Protein AF-A0A4Q3A7T2-F1 (afdb_monomer)

Solvent-accessible surface area (backbone atoms only — not comparable to full-atom values): 3593 Å² total; per-residue (Å²): 120,50,73,54,74,48,79,48,74,52,79,70,93,56,96,84,63,71,57,28,29,32,46,32,40,37,40,38,39,69,79,51,101,45,35,31,41,35,38,36,42,32,32,34,73,32,95,66,28,65,64,72,44,78,50,76,47,77,50,73,66,132

pLDDT: mean 90.71, std 7.45, range [63.56, 96.62]

Sequence (62 aa):
MAAFVEIVGIFSADSDDHTEAYFNTGCTYALDSTTQLDGGVRLGLTDASADVTPFLGLSKKF

Secondary structure (DSSP, 8-state):
-EEEEEEEEE--SSTTPPPEEEEEEEEEEESSSSEEEEEEEEEE-STTS-SEEEEEEEEE--

Nearest PDB structures (foldseek):
  5o67-assembly1_B  TM=7.731E-01  e=2.020E-01  Pseudomonas sp. UK4
  5o68-assembly4_L  TM=7.978E-01  e=4.459E-01  Pseudomonas sp. UK4
  5o67-assembly1_C  TM=7.350E-01  e=2.911E-01  Pseudomonas sp. UK4
  5o68-assembly2_D  TM=7.481E-01  e=3.495E-01  Pseudomonas sp. UK4
  5o68-assembly4_J  TM=7.905E-01  e=5.352E-01  Pseudomonas sp. UK4

Structure (mmCIF, N/CA/C/O backbone):
data_AF-A0A4Q3A7T2-F1
#
_entry.id   AF-A0A4Q3A7T2-F1
#
loop_
_atom_site.group_PDB
_atom_site.id
_atom_site.type_symbol
_atom_site.label_atom_id
_atom_site.label_alt_id
_atom_site.label_comp_id
_atom_site.label_asym_id
_atom_site.label_entity_id
_atom_site.label_seq_id
_atom_site.pdbx_PDB_ins_code
_atom_site.Cartn_x
_atom_site.Cartn_y
_atom_site.Cartn_z
_atom_site.occupancy
_atom_site.B_iso_or_equiv
_atom_site.auth_seq_id
_atom_site.auth_comp_id
_atom_site.auth_asym_id
_atom_site.auth_atom_id
_atom_site.pdbx_PDB_model_num
ATOM 1 N N . MET A 1 1 ? -17.857 -1.320 6.418 1.00 77.62 1 MET A N 1
ATOM 2 C CA . MET A 1 1 ? -16.807 -1.487 5.393 1.00 77.62 1 MET A CA 1
ATOM 3 C C . MET A 1 1 ? -16.881 -0.293 4.465 1.00 77.62 1 MET A C 1
ATOM 5 O O . MET A 1 1 ? -17.990 0.082 4.101 1.00 77.62 1 MET A O 1
ATOM 9 N N . ALA A 1 2 ? -15.745 0.314 4.140 1.00 92.19 2 ALA A N 1
ATOM 10 C CA . ALA A 1 2 ? -15.660 1.402 3.169 1.00 92.19 2 ALA A CA 1
ATOM 11 C C . ALA A 1 2 ? -14.612 1.058 2.105 1.00 92.19 2 ALA A C 1
ATOM 13 O O . ALA A 1 2 ? -13.782 0.177 2.318 1.00 92.19 2 ALA A O 1
ATOM 14 N N . ALA A 1 3 ? -14.689 1.715 0.955 1.00 93.62 3 ALA A N 1
ATOM 15 C CA . ALA A 1 3 ? -13.733 1.568 -0.133 1.00 93.62 3 ALA A CA 1
ATOM 16 C C . ALA A 1 3 ? -13.018 2.896 -0.361 1.00 93.62 3 ALA A C 1
ATOM 18 O O . ALA A 1 3 ? -13.570 3.955 -0.055 1.00 93.62 3 ALA A O 1
ATOM 19 N N . PHE A 1 4 ? -11.809 2.832 -0.907 1.00 93.12 4 PHE A N 1
ATOM 20 C CA . PHE A 1 4 ? -11.038 4.016 -1.252 1.00 93.12 4 PHE A CA 1
ATOM 21 C C . PHE A 1 4 ? -10.342 3.868 -2.600 1.00 93.12 4 PHE A C 1
ATOM 23 O O . PHE A 1 4 ? -10.102 2.765 -3.104 1.00 93.12 4 PHE A O 1
ATOM 30 N N . VAL A 1 5 ? -10.038 5.028 -3.169 1.00 94.75 5 VAL A N 1
ATOM 31 C CA . VAL A 1 5 ? -9.226 5.209 -4.366 1.00 94.75 5 VAL A CA 1
ATOM 32 C C . VAL A 1 5 ? -8.299 6.392 -4.120 1.00 94.75 5 VAL A C 1
ATOM 34 O O . VAL A 1 5 ? -8.735 7.406 -3.575 1.00 94.75 5 VAL A O 1
ATOM 37 N N . GLU A 1 6 ? -7.033 6.267 -4.498 1.00 93.00 6 GLU A N 1
ATOM 38 C CA . GLU A 1 6 ? -6.022 7.305 -4.290 1.00 93.00 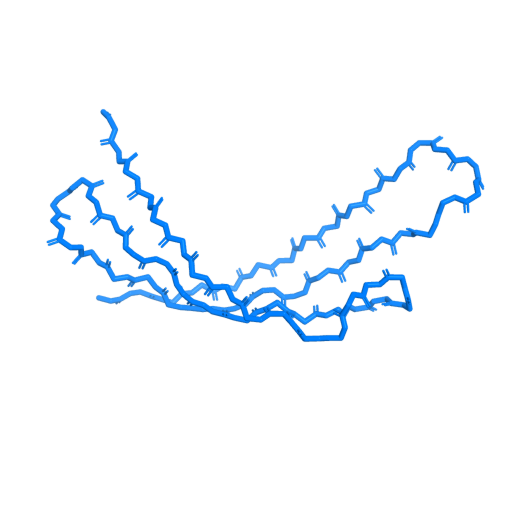6 GLU A CA 1
ATOM 39 C C . GLU A 1 6 ? -5.049 7.358 -5.469 1.00 93.00 6 GLU A C 1
ATOM 41 O O . GLU A 1 6 ? -4.700 6.330 -6.049 1.00 93.00 6 GLU A O 1
ATOM 46 N N . ILE A 1 7 ? -4.580 8.564 -5.792 1.00 93.88 7 ILE A N 1
ATOM 47 C CA . ILE A 1 7 ? -3.447 8.785 -6.692 1.00 93.88 7 ILE A CA 1
ATOM 48 C C . ILE A 1 7 ? -2.284 9.289 -5.848 1.00 93.88 7 ILE A C 1
ATOM 50 O O . ILE A 1 7 ? -2.428 10.280 -5.132 1.00 93.88 7 ILE A O 1
ATOM 54 N N . VAL A 1 8 ? -1.137 8.622 -5.944 1.00 93.31 8 VAL A N 1
ATOM 55 C CA . VAL A 1 8 ? 0.085 8.990 -5.224 1.00 93.31 8 VAL A CA 1
ATOM 56 C C . VAL A 1 8 ? 1.182 9.271 -6.237 1.00 93.31 8 VAL A C 1
ATOM 58 O O . VAL A 1 8 ? 1.469 8.422 -7.071 1.00 93.31 8 VAL A O 1
ATOM 61 N N . GLY A 1 9 ? 1.796 10.449 -6.156 1.00 91.56 9 GLY A N 1
ATOM 62 C CA . GLY A 1 9 ? 3.002 10.789 -6.907 1.00 91.56 9 GLY A CA 1
ATOM 63 C C . GLY A 1 9 ? 4.183 10.942 -5.956 1.00 91.56 9 GLY A C 1
ATOM 64 O O . GLY A 1 9 ? 4.058 11.620 -4.934 1.00 91.56 9 GLY A O 1
ATOM 65 N N . ILE A 1 10 ? 5.308 10.315 -6.286 1.00 89.88 10 ILE A N 1
ATOM 66 C CA . ILE A 1 10 ? 6.579 10.476 -5.580 1.00 89.88 10 ILE A CA 1
ATOM 67 C C . ILE A 1 10 ? 7.517 11.215 -6.529 1.00 89.88 10 ILE A C 1
ATOM 69 O O . ILE A 1 10 ? 7.899 10.705 -7.582 1.00 89.88 10 ILE A O 1
ATOM 73 N N . PHE A 1 11 ? 7.846 12.447 -6.151 1.00 87.50 11 PHE A N 1
ATOM 74 C CA . PHE A 1 11 ? 8.712 13.334 -6.916 1.00 87.50 11 PHE A CA 1
ATOM 75 C C . PHE A 1 11 ? 10.016 13.517 -6.151 1.00 87.50 11 PHE A C 1
ATOM 77 O O . PHE A 1 11 ? 9.994 13.870 -4.969 1.00 87.50 11 PHE A O 1
ATOM 84 N N . SER A 1 12 ? 11.137 13.296 -6.827 1.00 81.88 12 SER A N 1
ATOM 85 C CA . SER A 1 12 ? 12.455 13.634 -6.305 1.00 81.88 12 SER A CA 1
ATOM 86 C C . SER A 1 12 ? 12.890 15.002 -6.823 1.00 81.88 12 SER A C 1
ATOM 88 O O . SER A 1 12 ? 12.487 15.427 -7.905 1.00 81.88 12 SER A O 1
ATOM 90 N N . ALA A 1 13 ? 13.686 15.710 -6.024 1.00 80.00 13 ALA A N 1
ATOM 91 C CA . ALA A 1 13 ? 14.276 16.991 -6.410 1.00 80.00 13 ALA A CA 1
ATOM 92 C C . ALA A 1 13 ? 15.591 16.823 -7.190 1.00 80.00 13 ALA A C 1
ATOM 94 O O . ALA A 1 13 ? 16.194 17.825 -7.578 1.00 80.00 13 ALA A O 1
ATOM 95 N N . ASP A 1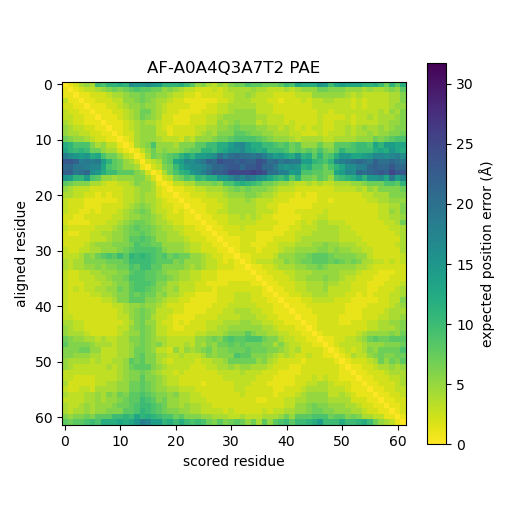 14 ? 16.049 15.583 -7.380 1.00 78.12 14 ASP A N 1
ATOM 96 C CA . ASP A 1 14 ? 17.271 15.286 -8.114 1.00 78.12 14 ASP A CA 1
ATOM 97 C C . ASP A 1 14 ? 17.040 15.277 -9.633 1.00 78.12 14 ASP A C 1
ATOM 99 O O . ASP A 1 14 ? 15.938 15.017 -10.117 1.00 78.12 14 ASP A O 1
ATOM 103 N N . SER A 1 15 ? 18.079 15.609 -10.399 1.00 63.56 15 SER A N 1
ATOM 104 C CA . SER A 1 15 ? 17.942 15.918 -11.837 1.00 63.56 15 SER A CA 1
ATOM 105 C C . SER A 1 15 ? 17.822 14.684 -12.742 1.00 63.56 15 SER A C 1
ATOM 107 O O . SER A 1 15 ? 17.422 14.830 -13.895 1.00 63.56 15 SER A O 1
ATOM 109 N N . ASP A 1 16 ? 18.149 13.497 -12.228 1.00 66.44 16 ASP A N 1
ATOM 110 C CA . ASP A 1 16 ? 18.141 12.218 -12.961 1.00 66.44 16 ASP A CA 1
ATOM 111 C C . ASP A 1 16 ? 17.008 11.269 -12.525 1.00 66.44 16 ASP A C 1
ATOM 113 O O . ASP A 1 16 ? 16.915 10.143 -13.016 1.00 66.44 16 ASP A O 1
A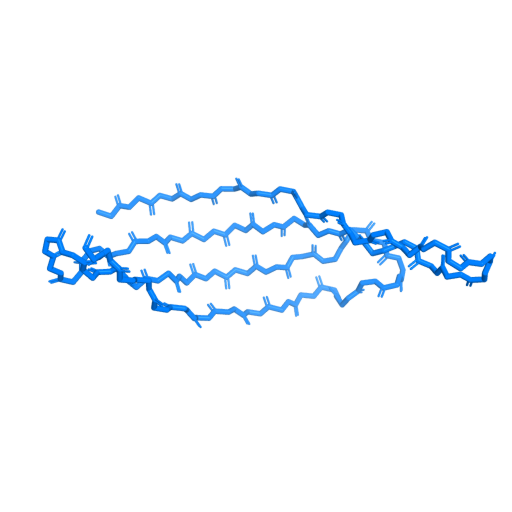TOM 117 N N . ASP A 1 17 ? 16.127 11.696 -11.616 1.00 66.12 17 ASP A N 1
ATOM 118 C CA . ASP A 1 17 ? 15.174 10.776 -11.001 1.00 66.12 17 ASP A CA 1
ATOM 119 C C . ASP A 1 17 ? 13.886 10.599 -11.809 1.00 66.12 17 ASP A C 1
ATOM 121 O O . ASP A 1 17 ? 13.178 11.541 -12.185 1.00 66.12 17 ASP A O 1
ATOM 125 N N . HIS A 1 18 ? 13.541 9.332 -12.027 1.00 77.19 18 HIS A N 1
ATOM 126 C CA . HIS A 1 18 ? 12.283 8.953 -12.636 1.00 77.19 18 HIS A CA 1
ATOM 127 C C . HIS A 1 18 ? 11.128 9.160 -11.650 1.00 77.19 18 HIS A C 1
ATOM 129 O O . HIS A 1 18 ? 11.126 8.639 -10.539 1.00 77.19 18 HIS A O 1
ATOM 135 N N . THR A 1 19 ? 10.114 9.918 -12.069 1.00 85.62 19 THR A N 1
ATOM 136 C CA . THR A 1 19 ? 8.905 10.133 -11.264 1.00 85.62 19 THR A CA 1
ATOM 137 C C . THR A 1 19 ? 8.113 8.835 -11.136 1.00 85.62 19 THR A C 1
ATOM 139 O O . THR A 1 19 ? 7.740 8.219 -12.140 1.00 85.62 19 THR A O 1
ATOM 142 N N . GLU A 1 20 ? 7.791 8.455 -9.903 1.00 91.81 20 GLU A N 1
ATOM 143 C CA . GLU A 1 20 ? 6.892 7.340 -9.628 1.00 91.81 20 GLU A CA 1
ATOM 144 C C . GLU A 1 20 ? 5.467 7.856 -9.432 1.00 91.81 20 GLU A C 1
ATOM 146 O O . GLU A 1 20 ? 5.232 8.828 -8.708 1.00 91.81 20 GLU A O 1
ATOM 151 N N . ALA A 1 21 ? 4.495 7.192 -10.053 1.00 92.88 21 ALA A N 1
ATOM 152 C CA . ALA A 1 21 ? 3.089 7.469 -9.806 1.00 92.88 21 ALA A CA 1
ATOM 153 C C . ALA A 1 21 ? 2.304 6.171 -9.653 1.00 92.88 21 ALA A C 1
ATOM 155 O O . ALA A 1 21 ? 2.544 5.187 -10.347 1.00 92.88 21 ALA A O 1
ATOM 156 N N . TYR A 1 22 ? 1.331 6.194 -8.751 1.00 95.44 22 TYR A N 1
ATOM 157 C CA . TYR A 1 22 ? 0.581 5.022 -8.342 1.00 95.44 22 TYR A CA 1
ATOM 158 C C . TYR A 1 22 ? -0.915 5.313 -8.265 1.00 95.44 22 TYR A C 1
ATOM 160 O O . TYR A 1 22 ? -1.329 6.338 -7.721 1.00 95.44 22 TYR A O 1
ATOM 168 N N . PHE A 1 23 ? -1.723 4.370 -8.745 1.00 95.88 23 PHE A N 1
ATOM 169 C CA . PHE A 1 23 ? -3.149 4.284 -8.447 1.00 95.88 23 PHE A CA 1
ATOM 170 C C . PHE A 1 23 ? -3.364 3.232 -7.359 1.00 95.88 23 PHE A C 1
ATOM 172 O O . PHE A 1 23 ? -3.102 2.049 -7.572 1.00 95.88 23 PHE A O 1
ATOM 179 N N . ASN A 1 24 ? -3.864 3.644 -6.198 1.00 95.38 24 ASN A N 1
ATOM 180 C CA . ASN A 1 24 ? -4.208 2.730 -5.117 1.00 95.38 24 ASN A CA 1
ATOM 181 C C . ASN A 1 24 ? -5.720 2.562 -5.047 1.00 95.38 24 ASN A C 1
ATOM 183 O O . ASN A 1 24 ? -6.476 3.528 -5.155 1.00 95.38 24 ASN A O 1
ATOM 187 N N . THR A 1 25 ? -6.163 1.339 -4.791 1.00 96.44 25 THR A N 1
ATOM 188 C CA . THR A 1 25 ? -7.551 1.075 -4.429 1.00 96.44 25 THR A CA 1
ATOM 189 C C . THR A 1 25 ? -7.6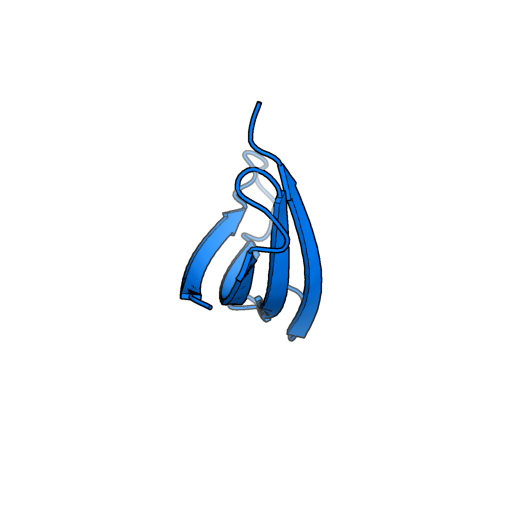32 -0.062 -3.431 1.00 96.44 25 THR A C 1
ATOM 191 O O . THR A 1 25 ? -6.796 -0.969 -3.421 1.00 96.44 25 THR A O 1
ATOM 194 N N . GLY A 1 26 ? -8.643 -0.015 -2.575 1.00 96.06 26 GLY A N 1
ATOM 195 C CA . GLY A 1 26 ? -8.800 -1.002 -1.529 1.00 96.06 26 GLY A CA 1
ATOM 196 C C . GLY A 1 26 ? -10.068 -0.819 -0.723 1.00 96.06 26 GLY A C 1
ATOM 197 O O . GLY A 1 26 ? -10.935 0.009 -1.024 1.00 96.06 26 GLY A O 1
ATOM 198 N N . CYS A 1 27 ? -10.160 -1.619 0.327 1.00 95.62 27 CYS A N 1
ATOM 199 C CA . CYS A 1 27 ? -11.197 -1.528 1.327 1.00 95.62 27 CYS A CA 1
ATOM 200 C C . CYS A 1 27 ? -10.593 -1.285 2.707 1.00 95.62 27 CYS A C 1
ATOM 202 O O . CYS A 1 27 ? -9.472 -1.686 3.014 1.00 95.62 27 CYS A O 1
ATOM 204 N N . THR A 1 28 ? -11.381 -0.623 3.542 1.00 95.75 28 THR A N 1
ATOM 205 C CA . THR A 1 28 ? -11.112 -0.480 4.963 1.00 95.75 28 THR A CA 1
ATOM 206 C C . THR A 1 28 ? -12.220 -1.142 5.773 1.00 95.75 28 THR A C 1
ATOM 208 O O . THR A 1 28 ? -13.423 -1.056 5.461 1.00 95.75 28 THR A O 1
ATOM 211 N N . TYR A 1 29 ? -11.805 -1.831 6.826 1.00 94.50 29 TYR A N 1
ATOM 212 C CA . TYR A 1 29 ? -12.658 -2.549 7.750 1.00 94.50 29 TYR A CA 1
ATOM 213 C C . TYR A 1 29 ? -12.371 -2.095 9.180 1.00 94.50 29 TYR A C 1
ATOM 215 O O . TYR A 1 29 ? -11.284 -2.308 9.707 1.00 94.50 29 TYR A O 1
ATOM 223 N N . ALA A 1 30 ? -13.363 -1.484 9.825 1.00 95.25 30 ALA A N 1
ATOM 224 C CA . ALA A 1 30 ? -13.267 -1.115 11.232 1.00 95.25 30 ALA A CA 1
ATOM 225 C C . ALA A 1 30 ? -13.286 -2.380 12.103 1.00 95.25 30 ALA A C 1
ATOM 227 O O . ALA A 1 30 ? -14.256 -3.140 12.068 1.00 95.25 30 ALA A O 1
ATOM 228 N N . LEU A 1 31 ? -12.219 -2.594 12.875 1.00 93.50 31 LEU A N 1
ATOM 229 C CA . LEU A 1 31 ? -12.138 -3.659 13.877 1.00 93.50 31 LEU A CA 1
ATOM 230 C C . LEU A 1 31 ? -12.816 -3.224 15.182 1.00 93.50 31 LEU A C 1
ATOM 232 O O . LEU A 1 31 ? -13.517 -4.010 15.812 1.00 93.50 31 LEU A O 1
ATOM 236 N N . ASP A 1 32 ? -12.631 -1.958 15.555 1.00 93.31 32 ASP A N 1
ATOM 237 C CA . ASP A 1 32 ? -13.269 -1.306 16.697 1.00 93.31 32 ASP A CA 1
ATOM 238 C C . ASP A 1 32 ? -13.473 0.197 16.400 1.00 93.31 32 ASP A C 1
ATOM 240 O O . ASP A 1 32 ? -13.296 0.645 15.266 1.00 93.31 32 ASP A O 1
ATOM 244 N N . SER A 1 33 ? -13.890 0.995 17.389 1.00 92.50 33 SER A N 1
ATOM 245 C CA . SER A 1 33 ? -14.149 2.435 17.202 1.00 92.50 33 SER A CA 1
ATOM 246 C C . SER A 1 33 ? -12.897 3.266 16.885 1.00 92.50 33 SER A C 1
ATOM 248 O O . SER A 1 33 ? -13.014 4.402 16.421 1.00 92.50 33 SER A O 1
ATOM 250 N N . THR A 1 34 ? -11.710 2.716 17.126 1.00 95.75 34 THR A N 1
ATOM 251 C CA . THR A 1 34 ? -10.413 3.385 16.977 1.00 95.75 34 THR A CA 1
ATOM 252 C C . THR A 1 34 ? -9.480 2.690 15.992 1.00 95.75 34 THR A C 1
ATOM 254 O O . THR A 1 34 ? -8.605 3.354 15.444 1.00 95.75 34 THR A O 1
ATOM 257 N N . THR A 1 35 ? -9.670 1.398 15.733 1.00 95.44 35 THR A N 1
ATOM 258 C CA . THR A 1 35 ? -8.794 0.572 14.900 1.00 95.44 35 THR A CA 1
ATOM 259 C C . THR A 1 35 ? -9.485 0.188 13.598 1.00 95.44 35 THR A C 1
ATOM 261 O O . THR A 1 35 ? -10.597 -0.346 13.600 1.00 95.44 35 THR A O 1
ATOM 264 N N . GLN A 1 36 ? -8.793 0.385 12.480 1.00 95.94 36 GLN A N 1
ATOM 265 C CA . GLN A 1 36 ? -9.212 -0.076 11.160 1.00 95.94 36 GLN A CA 1
ATOM 266 C C . GLN A 1 36 ? -8.102 -0.891 10.491 1.00 95.94 36 GLN A C 1
ATOM 268 O O . GLN A 1 36 ? -6.912 -0.635 10.684 1.00 95.94 36 GLN A O 1
ATOM 273 N N . LEU A 1 37 ? -8.521 -1.896 9.731 1.00 94.94 37 LEU A N 1
ATOM 274 C CA . LEU A 1 37 ? -7.691 -2.705 8.855 1.00 94.94 37 LEU A CA 1
ATOM 275 C C . LEU A 1 37 ? -7.899 -2.217 7.422 1.00 94.94 37 LEU A C 1
ATOM 277 O O . LEU A 1 37 ? -9.032 -2.184 6.944 1.00 94.94 37 LEU A O 1
ATOM 281 N N . ASP A 1 38 ? -6.815 -1.884 6.742 1.00 94.19 38 ASP A N 1
ATOM 282 C CA . ASP A 1 38 ? -6.817 -1.366 5.380 1.00 94.19 38 ASP A CA 1
ATOM 283 C C . ASP A 1 38 ? -6.160 -2.400 4.467 1.00 94.19 38 ASP A C 1
ATOM 285 O O . ASP A 1 38 ? -5.084 -2.903 4.772 1.00 94.19 38 ASP A O 1
ATOM 289 N N . GLY A 1 39 ? -6.782 -2.751 3.349 1.00 95.44 39 GLY A N 1
ATOM 290 C CA . GLY A 1 39 ? -6.218 -3.723 2.417 1.00 95.44 39 GLY A CA 1
ATOM 291 C C . GLY A 1 39 ? -6.550 -3.365 0.983 1.00 95.44 39 GLY A C 1
ATOM 292 O O . GLY A 1 39 ? -7.645 -2.885 0.694 1.00 95.44 39 GLY A O 1
ATOM 293 N N . GLY A 1 40 ? -5.612 -3.598 0.073 1.00 96.00 40 GLY A N 1
ATOM 294 C CA . GLY A 1 40 ? -5.812 -3.225 -1.317 1.00 96.00 40 GLY A CA 1
ATOM 295 C C . GLY A 1 40 ? -4.632 -3.534 -2.216 1.00 96.00 40 GLY A C 1
ATOM 296 O O . GLY A 1 40 ? -3.732 -4.305 -1.875 1.00 96.00 40 GLY A O 1
ATOM 297 N N . VAL A 1 41 ? -4.664 -2.920 -3.392 1.00 96.62 41 VAL A N 1
ATOM 298 C CA . VAL A 1 41 ? -3.615 -3.014 -4.401 1.00 96.62 41 VAL A CA 1
ATOM 299 C C . VAL A 1 41 ? -3.168 -1.623 -4.822 1.00 96.62 41 VAL A C 1
ATOM 301 O O . VAL A 1 41 ? -3.954 -0.675 -4.871 1.00 96.62 41 VAL A O 1
ATOM 304 N N . ARG A 1 42 ? -1.883 -1.527 -5.129 1.00 95.94 42 ARG A N 1
ATOM 305 C CA . ARG A 1 42 ? -1.214 -0.371 -5.706 1.00 95.94 42 ARG A CA 1
ATOM 306 C C . ARG A 1 42 ? -0.791 -0.728 -7.121 1.00 95.94 42 ARG A C 1
ATOM 308 O O . ARG A 1 42 ? -0.098 -1.723 -7.295 1.00 95.94 42 ARG A O 1
ATOM 315 N N . LEU A 1 43 ? -1.209 0.061 -8.100 1.00 95.69 43 LEU A N 1
ATOM 316 C CA . LEU A 1 43 ? -0.873 -0.111 -9.509 1.00 95.69 43 LEU A CA 1
ATOM 317 C C . LEU A 1 43 ? 0.110 0.980 -9.926 1.00 95.69 43 LEU A C 1
ATOM 319 O O . LEU A 1 43 ? -0.176 2.159 -9.710 1.00 95.69 43 LEU A O 1
ATOM 323 N N . GLY A 1 44 ? 1.247 0.596 -10.501 1.00 95.19 44 GLY A N 1
ATOM 324 C CA . GLY A 1 44 ? 2.211 1.528 -11.081 1.00 95.19 44 GLY A CA 1
ATOM 325 C C . GLY A 1 44 ? 1.646 2.195 -12.334 1.00 95.19 44 GLY A C 1
ATOM 326 O O . GLY A 1 44 ? 1.022 1.542 -13.168 1.00 95.19 44 GLY A O 1
ATOM 327 N N . LEU A 1 45 ? 1.828 3.510 -12.446 1.00 91.44 45 LEU A N 1
ATOM 328 C CA . LEU A 1 45 ? 1.381 4.323 -13.584 1.00 91.44 45 LEU A CA 1
ATOM 329 C C . LEU A 1 45 ? 2.547 4.831 -14.445 1.00 91.44 45 LEU A C 1
ATOM 331 O O . LEU A 1 45 ? 2.305 5.425 -15.495 1.00 91.44 45 LEU A O 1
ATOM 335 N N . THR A 1 46 ? 3.792 4.630 -14.009 1.00 90.75 46 THR A N 1
ATOM 336 C CA . THR A 1 46 ? 5.010 5.008 -14.740 1.00 90.75 46 THR A CA 1
ATOM 337 C C . THR A 1 46 ? 5.976 3.832 -14.820 1.00 90.75 46 THR A C 1
ATOM 339 O O . THR A 1 46 ? 5.897 2.914 -14.007 1.00 90.75 46 THR A O 1
ATOM 342 N N . ASP A 1 47 ? 6.928 3.886 -15.757 1.00 86.19 47 ASP A N 1
ATOM 343 C CA . ASP A 1 47 ? 7.968 2.854 -15.923 1.00 86.19 47 ASP A CA 1
ATOM 344 C C . ASP A 1 47 ? 8.883 2.700 -14.695 1.00 86.19 47 ASP A C 1
ATOM 346 O O . ASP A 1 47 ? 9.556 1.686 -14.534 1.00 86.19 47 ASP A O 1
ATOM 350 N N . ALA A 1 48 ? 8.924 3.711 -13.826 1.00 87.06 48 ALA A N 1
ATOM 351 C CA . ALA A 1 48 ? 9.702 3.683 -12.591 1.00 87.06 48 ALA A CA 1
ATOM 352 C C . ALA A 1 48 ? 8.957 3.043 -11.415 1.00 87.06 48 ALA A C 1
ATOM 354 O O . ALA A 1 48 ? 9.551 2.779 -10.374 1.00 87.06 48 ALA A O 1
ATOM 355 N N . SER A 1 49 ? 7.654 2.814 -11.559 1.00 88.38 49 SER A N 1
ATOM 356 C CA . SER A 1 49 ? 6.805 2.247 -10.521 1.00 88.38 49 SER A CA 1
ATOM 357 C C . SER A 1 49 ? 6.673 0.73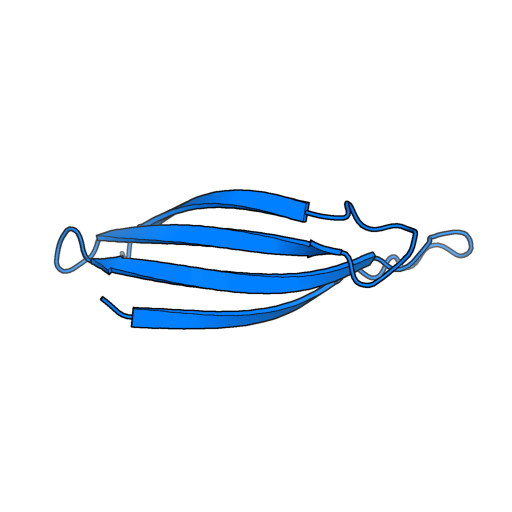5 -10.674 1.00 88.38 49 SER A C 1
ATOM 359 O O . SER A 1 49 ? 6.637 0.206 -11.779 1.00 88.38 49 SER A O 1
ATOM 361 N N . ALA A 1 50 ? 6.535 0.019 -9.556 1.00 87.50 50 ALA A N 1
ATOM 362 C CA . ALA A 1 50 ? 6.189 -1.400 -9.603 1.00 87.50 50 AL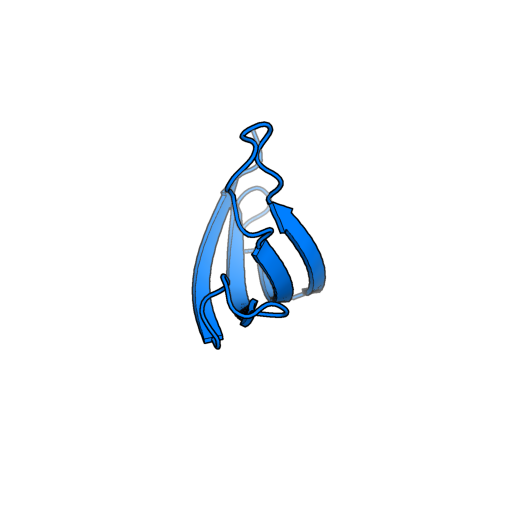A A CA 1
ATOM 363 C C . ALA A 1 50 ? 4.768 -1.600 -10.169 1.00 87.50 50 ALA A C 1
ATOM 365 O O . ALA A 1 50 ? 3.832 -0.947 -9.705 1.00 87.50 50 ALA A O 1
ATOM 366 N N . ASP A 1 51 ? 4.599 -2.543 -11.106 1.00 90.94 51 ASP A N 1
ATOM 367 C CA . ASP A 1 51 ? 3.339 -2.770 -11.835 1.00 90.94 51 ASP A CA 1
ATOM 368 C C . ASP A 1 51 ? 2.132 -2.975 -10.911 1.00 90.94 51 ASP A C 1
ATOM 370 O O . ASP A 1 51 ? 1.116 -2.291 -11.032 1.00 90.94 51 ASP A O 1
ATOM 374 N N . 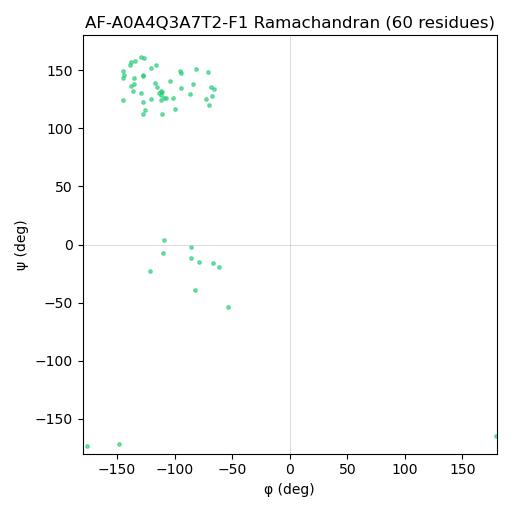VAL A 1 52 ? 2.235 -3.924 -9.974 1.00 94.31 52 VAL A N 1
ATOM 375 C CA . VAL A 1 52 ? 1.176 -4.254 -9.014 1.00 94.31 52 VAL A CA 1
ATOM 376 C C . VAL A 1 52 ? 1.795 -4.650 -7.682 1.00 94.31 52 VAL A C 1
ATOM 378 O O . VAL A 1 52 ? 2.568 -5.601 -7.599 1.00 94.31 52 VAL A O 1
ATOM 381 N N . THR A 1 53 ? 1.405 -3.962 -6.614 1.00 95.88 53 THR A N 1
ATOM 382 C CA . THR A 1 53 ? 1.840 -4.251 -5.245 1.00 95.88 53 THR A CA 1
ATOM 383 C C . THR A 1 53 ? 0.621 -4.398 -4.330 1.00 95.88 53 THR A C 1
ATOM 385 O O . THR A 1 53 ? -0.076 -3.410 -4.089 1.00 95.88 53 THR A O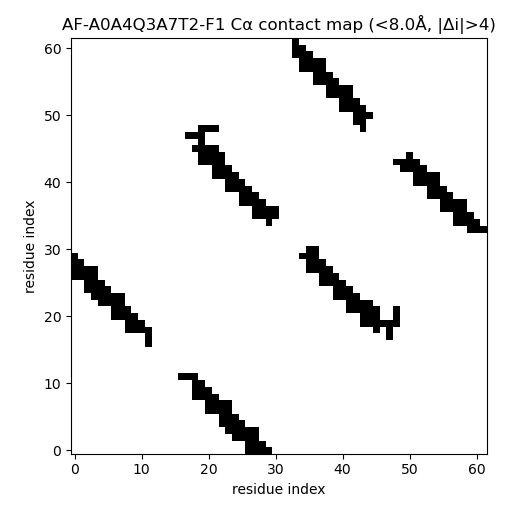 1
ATOM 388 N N . PRO A 1 54 ? 0.314 -5.596 -3.803 1.00 94.75 54 PRO A N 1
ATOM 389 C CA . PRO A 1 54 ? -0.710 -5.740 -2.774 1.00 94.75 54 PRO A CA 1
ATOM 390 C C . PRO A 1 54 ? -0.221 -5.155 -1.444 1.00 94.75 54 PRO A C 1
ATOM 392 O O . PRO A 1 54 ? 0.967 -5.223 -1.126 1.00 94.75 54 PRO A O 1
ATOM 395 N N . PHE A 1 55 ? -1.134 -4.616 -0.639 1.00 94.44 55 PHE A N 1
ATOM 396 C CA . PHE A 1 55 ? -0.815 -4.127 0.700 1.00 94.44 55 PHE A CA 1
ATOM 397 C C . PHE A 1 55 ? -1.886 -4.500 1.725 1.00 94.44 55 PHE A C 1
ATOM 399 O O . PHE A 1 55 ? -3.065 -4.678 1.409 1.00 94.44 55 PHE A O 1
ATOM 406 N N . LEU A 1 56 ? -1.440 -4.570 2.977 1.00 95.75 56 LEU A N 1
ATOM 407 C CA . LEU A 1 56 ? -2.273 -4.676 4.163 1.00 95.75 56 LEU A CA 1
ATOM 408 C C . LEU A 1 56 ? -1.711 -3.718 5.218 1.00 95.75 56 LEU A C 1
ATOM 410 O O . LEU A 1 56 ? -0.505 -3.697 5.460 1.00 95.75 56 LEU A O 1
ATOM 414 N N . GLY A 1 57 ? -2.580 -2.923 5.823 1.00 93.44 57 GLY A N 1
ATOM 415 C CA . GLY A 1 57 ? -2.259 -1.886 6.789 1.00 93.44 57 GLY A CA 1
ATOM 416 C C . GLY A 1 57 ? -3.188 -1.936 7.996 1.00 93.44 57 GLY A C 1
ATOM 417 O O . GLY A 1 57 ? -4.295 -2.473 7.944 1.00 93.44 57 GLY A O 1
ATOM 418 N N . LEU A 1 58 ? -2.711 -1.372 9.100 1.00 94.81 58 LEU A N 1
ATOM 419 C CA . LEU A 1 58 ? -3.483 -1.172 10.317 1.00 94.81 58 LEU A CA 1
ATOM 420 C C . LEU A 1 58 ? -3.368 0.300 10.698 1.00 94.81 58 LEU A C 1
ATOM 422 O O . LEU A 1 58 ? -2.263 0.796 10.920 1.00 94.81 58 LEU A O 1
ATOM 426 N N . SER A 1 59 ? -4.503 0.976 10.815 1.00 92.69 59 SER A N 1
ATOM 427 C CA . SER A 1 59 ? -4.560 2.373 11.233 1.00 92.69 59 SER A CA 1
ATOM 428 C C . SER A 1 59 ? -5.292 2.477 12.568 1.00 92.69 59 SER A C 1
ATOM 430 O O . SER A 1 59 ? -6.338 1.854 12.764 1.00 92.69 59 SER A O 1
ATOM 432 N N . LYS A 1 60 ? -4.759 3.275 13.498 1.00 93.94 60 LYS A N 1
ATOM 433 C CA . LYS A 1 60 ? -5.361 3.496 14.818 1.00 93.94 60 LYS A CA 1
ATOM 434 C C . LYS A 1 60 ? -5.476 4.985 15.128 1.00 93.94 60 LYS A C 1
ATOM 436 O O . LYS A 1 60 ? -4.507 5.724 14.984 1.00 93.94 60 LYS A O 1
ATOM 441 N N . LYS A 1 61 ? -6.665 5.412 15.553 1.00 90.94 61 LYS A N 1
ATOM 442 C CA . LYS A 1 61 ? -6.947 6.767 16.044 1.00 90.94 61 LYS A CA 1
ATOM 443 C C . LYS A 1 61 ? -6.573 6.857 17.529 1.00 90.94 61 LYS A C 1
ATOM 445 O O . LYS A 1 61 ? -6.850 5.914 18.272 1.00 90.94 61 LYS A O 1
ATOM 450 N N . PHE A 1 62 ? -5.948 7.963 17.930 1.00 85.69 62 PHE A N 1
ATOM 451 C CA . PHE A 1 62 ? -5.551 8.259 19.311 1.00 85.69 62 PHE A CA 1
ATOM 452 C C . PHE A 1 62 ? -6.450 9.328 19.924 1.00 85.69 62 PHE A C 1
ATOM 454 O O . PHE A 1 62 ? -6.900 10.212 19.158 1.00 85.69 62 PHE A O 1
#

Foldseek 3Di:
DAKDWDKDWDDDPDPPDDIWIWIWIWDWDDPDPFKIKTWTWIATPDPVYDGIDTDIDMGGDD

Radius of gyration: 14.4 Å; Cα contacts (8 Å, |Δi|>4): 134; chains: 1; bounding box: 35×23×35 Å

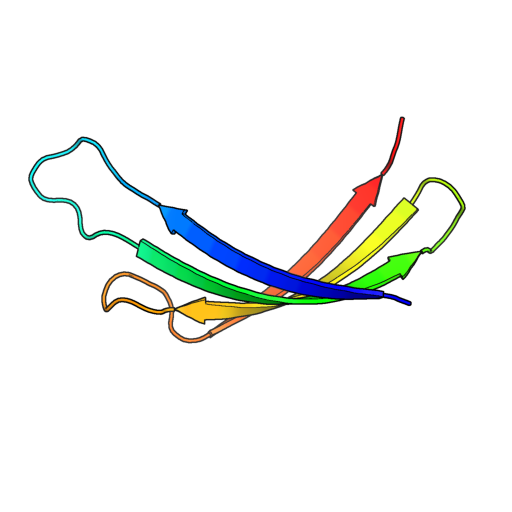Mean predicted aligned error: 4.7 Å